Protein AF-X1SKS2-F1 (afdb_monomer)

Solvent-accessible surface area (backbone atoms only — not comparable to full-atom values): 10926 Å² total; per-residue (Å²): 111,64,68,59,50,52,55,50,46,33,59,74,72,67,55,84,72,63,49,60,65,54,50,51,51,52,50,52,56,50,36,55,78,62,62,41,39,70,46,77,79,42,82,53,88,52,38,34,31,36,40,33,71,36,55,51,67,54,61,52,25,73,75,34,76,96,44,44,80,48,36,40,51,45,45,62,70,40,53,50,56,51,52,51,55,48,43,39,72,59,29,74,46,45,45,75,50,70,89,42,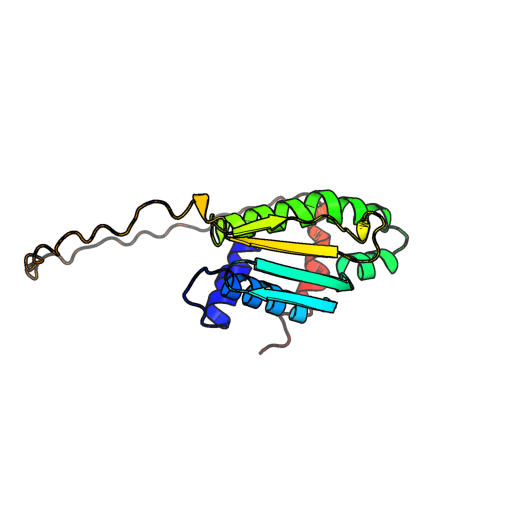38,50,48,79,73,40,87,32,31,46,44,36,37,36,53,47,69,85,73,74,72,83,89,83,74,91,72,82,82,72,84,80,78,85,80,71,99,76,83,87,76,87,84,90,82,89,83,82,91,75,85,89,88,89,77,66,81,83,61,63,68,71,52,72,73,54,65,72,72,73,71,76,83,122

Mean predicted aligned error: 14.09 Å

Nearest PDB structures (foldseek):
  4qda-assembly4_E  TM=3.064E-01  e=4.522E+00  Pseudomonas aeruginosa PAO1

Organism: NCBI:txid412755

Structure (mmCIF, N/CA/C/O backbone):
data_AF-X1SKS2-F1
#
_entry.id   AF-X1SKS2-F1
#
loop_
_atom_site.group_PDB
_atom_site.id
_atom_site.type_symbol
_atom_site.label_atom_id
_atom_site.label_alt_id
_atom_site.label_comp_id
_atom_site.label_asym_id
_atom_site.label_entity_id
_atom_site.label_seq_id
_atom_site.pdbx_PDB_ins_code
_atom_site.Cartn_x
_atom_site.Cartn_y
_atom_site.Cartn_z
_atom_site.occupancy
_atom_site.B_iso_or_equiv
_atom_site.auth_seq_id
_atom_site.auth_comp_id
_atom_site.auth_asym_id
_atom_site.auth_atom_id
_atom_site.pdbx_PDB_model_num
ATOM 1 N N . MET A 1 1 ? 10.475 9.165 7.670 1.00 69.94 1 MET A N 1
ATOM 2 C CA . MET A 1 1 ? 10.070 10.268 6.759 1.00 69.94 1 MET A CA 1
ATOM 3 C C . MET A 1 1 ? 8.590 10.202 6.373 1.00 69.94 1 MET A C 1
ATOM 5 O O . MET A 1 1 ? 7.900 11.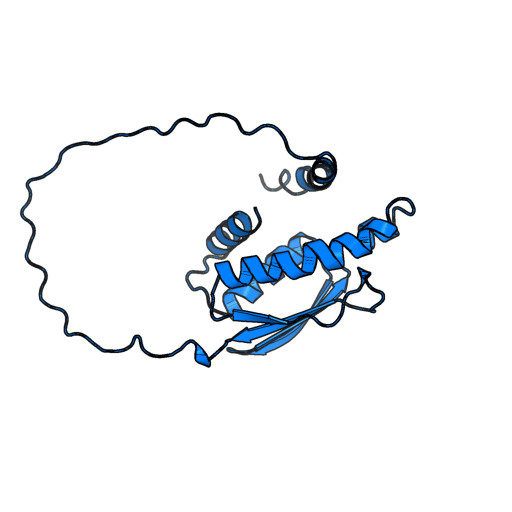188 6.594 1.00 69.94 1 MET A O 1
ATOM 9 N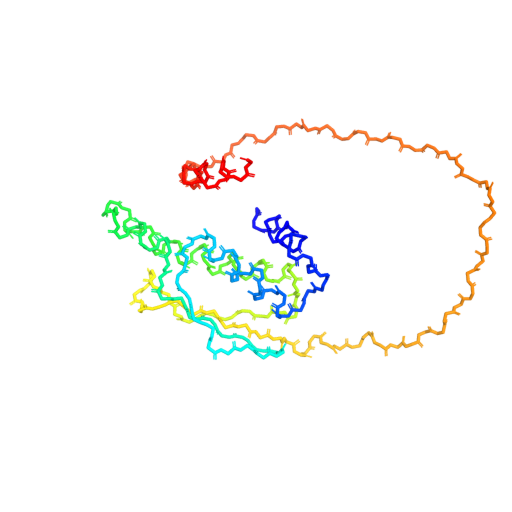 N . LEU A 1 2 ? 8.066 9.077 5.864 1.00 78.75 2 LEU A N 1
ATOM 10 C CA . LEU A 1 2 ? 6.643 8.974 5.492 1.00 78.75 2 LEU A CA 1
ATOM 11 C C . LEU A 1 2 ? 5.681 9.014 6.699 1.00 78.75 2 LEU A C 1
ATOM 13 O O . LEU A 1 2 ? 4.626 9.614 6.575 1.00 78.75 2 LEU A O 1
ATOM 17 N N . LYS A 1 3 ? 6.093 8.587 7.903 1.00 85.94 3 LYS A N 1
ATOM 18 C CA . LYS A 1 3 ? 5.358 8.869 9.160 1.00 85.94 3 LYS A CA 1
ATOM 19 C C . LYS A 1 3 ? 5.029 10.359 9.356 1.00 85.94 3 LYS A C 1
ATOM 21 O O . LYS A 1 3 ? 3.936 10.715 9.779 1.00 85.94 3 LYS A O 1
ATOM 26 N N . ILE A 1 4 ? 5.969 11.251 9.025 1.00 88.81 4 ILE A N 1
ATOM 27 C CA . ILE A 1 4 ? 5.760 12.709 9.107 1.00 88.81 4 ILE A CA 1
ATOM 28 C C . ILE A 1 4 ? 4.798 13.169 8.010 1.00 88.81 4 ILE A C 1
ATOM 30 O O . ILE A 1 4 ? 3.953 14.020 8.263 1.00 88.81 4 ILE A O 1
ATOM 34 N N . ILE A 1 5 ? 4.922 12.610 6.805 1.00 88.75 5 ILE A N 1
ATOM 35 C CA . ILE A 1 5 ? 4.031 12.920 5.683 1.00 88.75 5 ILE A CA 1
ATOM 36 C C . ILE A 1 5 ? 2.598 12.495 6.020 1.00 88.75 5 ILE A C 1
ATOM 38 O O . ILE A 1 5 ? 1.719 13.336 5.930 1.00 88.75 5 ILE A O 1
ATOM 42 N N . ILE A 1 6 ? 2.368 11.268 6.500 1.00 90.75 6 ILE A N 1
ATOM 43 C CA . ILE A 1 6 ? 1.039 10.800 6.926 1.00 90.75 6 ILE A CA 1
ATOM 44 C C . ILE A 1 6 ? 0.458 11.707 8.006 1.00 90.75 6 ILE A C 1
ATOM 46 O O . ILE A 1 6 ? -0.672 12.149 7.869 1.00 90.75 6 ILE A O 1
ATOM 50 N N . ARG A 1 7 ? 1.236 12.084 9.029 1.00 91.44 7 ARG A N 1
ATOM 51 C CA . ARG A 1 7 ? 0.767 13.032 10.058 1.00 91.44 7 ARG A CA 1
ATOM 52 C C . ARG A 1 7 ? 0.360 14.390 9.481 1.00 91.44 7 ARG A C 1
ATOM 54 O O . ARG A 1 7 ? -0.617 14.979 9.930 1.00 91.44 7 ARG A O 1
ATOM 61 N N . ARG A 1 8 ? 1.107 14.902 8.498 1.00 94.00 8 ARG A N 1
ATOM 62 C CA . ARG A 1 8 ? 0.785 16.169 7.820 1.00 94.00 8 ARG A CA 1
ATOM 63 C C . ARG A 1 8 ? -0.455 16.041 6.941 1.00 94.00 8 ARG A C 1
ATOM 65 O O . ARG A 1 8 ? -1.292 16.932 6.983 1.00 94.00 8 ARG A O 1
ATOM 72 N N . LEU A 1 9 ? -0.572 14.948 6.190 1.00 94.50 9 LEU A N 1
ATOM 73 C CA . LEU A 1 9 ? -1.729 14.656 5.345 1.00 94.50 9 LEU A CA 1
ATOM 74 C C . LEU A 1 9 ? -2.989 14.467 6.184 1.00 94.50 9 LEU A C 1
ATOM 76 O O . LEU A 1 9 ? -3.991 15.099 5.891 1.00 94.50 9 LEU A O 1
ATOM 80 N N . LYS A 1 10 ? -2.903 13.721 7.289 1.00 95.12 10 LYS A N 1
ATOM 81 C CA . LYS A 1 10 ? -3.982 13.569 8.269 1.00 95.12 10 LYS A CA 1
ATOM 82 C C . LYS A 1 10 ? -4.504 14.935 8.740 1.00 95.12 10 LYS A C 1
ATOM 84 O O . LYS A 1 10 ? -5.698 15.197 8.675 1.00 95.12 10 LYS A O 1
ATOM 89 N N . LYS A 1 11 ? -3.600 15.850 9.122 1.00 95.81 11 LYS A N 1
ATOM 90 C CA . LYS A 1 11 ? -3.968 17.225 9.508 1.00 95.81 11 LYS A CA 1
ATOM 91 C C . LYS A 1 11 ? -4.568 18.030 8.348 1.00 95.81 11 LYS A C 1
ATOM 93 O O . LYS A 1 11 ? -5.512 18.781 8.563 1.00 95.81 11 LYS A O 1
ATOM 98 N N . TYR A 1 12 ? -4.005 17.911 7.148 1.00 96.38 12 TYR A N 1
ATOM 99 C CA . TYR A 1 12 ? -4.475 18.623 5.957 1.00 96.38 12 TYR A CA 1
ATOM 100 C C . TYR A 1 12 ? -5.892 18.193 5.551 1.00 96.38 12 TYR A C 1
ATOM 102 O O . TYR A 1 12 ? -6.731 19.046 5.279 1.00 96.38 12 TYR A O 1
ATOM 110 N N . LEU A 1 13 ? -6.163 16.887 5.594 1.00 95.00 13 LEU A N 1
ATOM 111 C CA . LEU A 1 13 ? -7.459 16.277 5.290 1.00 95.00 13 LEU A CA 1
ATOM 112 C C . LEU A 1 13 ? -8.467 16.395 6.447 1.00 95.00 13 LEU A C 1
ATOM 114 O O . LEU A 1 13 ? -9.610 15.991 6.296 1.00 95.00 13 LEU A O 1
ATOM 118 N N . LYS A 1 14 ? -8.068 16.979 7.589 1.00 96.94 14 LYS A N 1
ATOM 119 C CA . LYS A 1 14 ? -8.892 17.104 8.808 1.00 96.94 14 LYS A CA 1
ATOM 120 C C . LYS A 1 14 ? -9.399 15.755 9.342 1.00 96.94 14 LYS A C 1
ATOM 122 O O . LYS A 1 14 ? -10.480 15.674 9.910 1.00 96.94 14 LYS A O 1
ATOM 127 N N . ILE A 1 15 ? -8.595 14.709 9.184 1.00 95.50 15 ILE A N 1
ATOM 128 C CA . ILE A 1 15 ? -8.877 13.374 9.707 1.00 95.50 15 ILE A CA 1
ATOM 129 C C . ILE A 1 15 ? -8.444 13.326 11.175 1.00 95.50 15 ILE A C 1
ATOM 131 O O . ILE A 1 15 ? -7.302 13.656 11.509 1.00 95.50 15 ILE A O 1
ATOM 135 N N . GLU A 1 16 ? -9.331 12.881 12.059 1.00 94.12 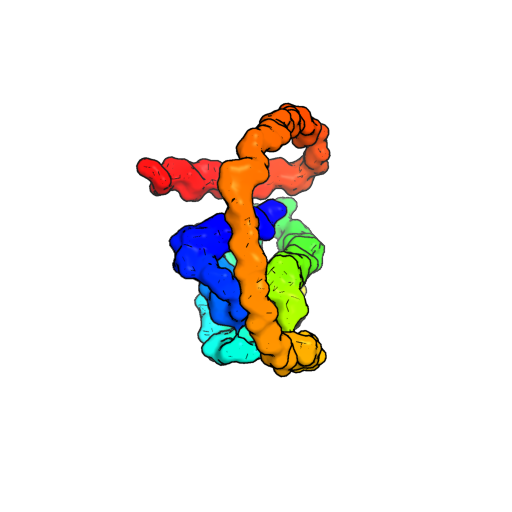16 GLU A N 1
ATOM 136 C CA . GLU A 1 16 ? -9.086 12.856 13.508 1.00 94.12 16 GLU A CA 1
ATOM 137 C C . GLU A 1 16 ? -8.826 11.435 14.024 1.00 94.12 16 GLU A C 1
ATOM 139 O O . GLU A 1 16 ? -7.963 11.229 14.883 1.00 94.12 16 GLU A O 1
ATOM 144 N N . THR A 1 17 ? -9.456 10.434 13.412 1.00 94.88 17 THR A N 1
ATOM 145 C CA . THR A 1 17 ? -9.354 9.017 13.776 1.00 94.88 17 THR A CA 1
ATOM 146 C C . THR A 1 17 ? -8.170 8.310 13.095 1.00 94.88 17 THR A C 1
ATOM 148 O O . THR A 1 17 ? -7.396 8.921 12.352 1.00 94.88 17 THR A O 1
ATOM 151 N N . ASN A 1 18 ? -7.937 7.041 13.446 1.00 94.62 18 ASN A N 1
ATOM 152 C CA . ASN A 1 18 ? -6.936 6.172 12.812 1.00 94.62 18 ASN A CA 1
ATOM 153 C C . ASN A 1 18 ? -7.587 4.875 12.295 1.00 94.62 18 ASN A C 1
ATOM 155 O O . ASN A 1 18 ? -7.019 3.792 12.430 1.00 94.62 18 ASN A O 1
ATOM 159 N N . ASN A 1 19 ? -8.809 4.955 11.770 1.00 94.75 19 ASN A N 1
ATOM 160 C CA . ASN A 1 19 ? -9.505 3.772 11.262 1.00 94.75 19 ASN A CA 1
ATOM 161 C C . ASN A 1 19 ? -8.982 3.381 9.860 1.00 94.75 19 ASN A C 1
ATOM 163 O O . ASN A 1 19 ? -8.141 4.068 9.272 1.00 94.75 19 ASN A O 1
ATOM 167 N N . LEU A 1 20 ? -9.462 2.258 9.319 1.00 95.00 20 LEU A N 1
ATOM 168 C CA . LEU A 1 20 ? -9.034 1.790 8.001 1.00 95.00 20 LEU A CA 1
ATOM 169 C C . LEU A 1 20 ? -9.375 2.788 6.885 1.00 95.00 20 LEU A C 1
ATOM 171 O O . LEU A 1 20 ? -8.510 3.095 6.069 1.00 95.00 20 LEU A O 1
ATOM 175 N N . ASN A 1 21 ? -10.586 3.340 6.871 1.00 94.56 21 ASN A N 1
ATOM 176 C CA . ASN A 1 21 ? -11.012 4.294 5.845 1.00 94.56 21 ASN A CA 1
ATOM 177 C C . ASN A 1 21 ? -10.125 5.547 5.823 1.00 94.56 21 ASN A C 1
ATOM 179 O O . ASN A 1 21 ? -9.703 5.973 4.751 1.00 94.56 21 ASN A O 1
ATOM 183 N N . ASP A 1 22 ? -9.758 6.068 6.993 1.00 95.69 22 ASP A N 1
ATOM 184 C CA . ASP A 1 22 ? -8.840 7.201 7.132 1.00 95.69 22 ASP A CA 1
ATOM 185 C C . ASP A 1 22 ? -7.469 6.906 6.510 1.00 95.69 22 ASP A C 1
ATOM 187 O O . ASP A 1 22 ? -6.877 7.738 5.818 1.00 95.69 22 ASP A O 1
ATOM 191 N N . LEU A 1 23 ? -6.938 5.704 6.766 1.00 95.62 23 LEU A N 1
ATOM 192 C CA . LEU A 1 23 ? -5.672 5.265 6.188 1.00 95.62 23 LEU A CA 1
ATOM 193 C C . LEU A 1 23 ? -5.772 5.208 4.662 1.00 95.62 23 LEU A C 1
ATOM 195 O O . LEU A 1 23 ? -4.876 5.699 3.970 1.00 95.62 23 LEU A O 1
ATOM 199 N N . ILE A 1 24 ? -6.843 4.605 4.144 1.00 95.75 24 ILE A N 1
ATOM 200 C CA . ILE A 1 24 ? -7.086 4.485 2.707 1.00 95.75 24 ILE A CA 1
ATOM 201 C C . ILE A 1 24 ? -7.202 5.867 2.066 1.00 95.75 24 ILE A C 1
ATOM 203 O O . ILE A 1 24 ? -6.566 6.104 1.039 1.00 95.75 24 ILE A O 1
ATOM 207 N N . GLU A 1 25 ? -7.909 6.809 2.687 1.00 95.81 25 GLU A N 1
ATOM 208 C CA . GLU A 1 25 ? -8.022 8.188 2.208 1.00 95.81 25 GLU A CA 1
ATOM 209 C C . GLU A 1 25 ? -6.650 8.878 2.145 1.00 95.81 25 GLU A C 1
ATOM 211 O O . GLU A 1 25 ? -6.264 9.427 1.111 1.00 95.81 25 GLU A O 1
ATOM 216 N N . ILE A 1 26 ? -5.845 8.776 3.208 1.00 95.50 26 ILE A N 1
ATOM 217 C CA . ILE A 1 26 ? -4.499 9.369 3.245 1.00 95.50 26 ILE A CA 1
ATOM 218 C C . ILE A 1 26 ? -3.595 8.774 2.156 1.00 95.50 26 ILE A C 1
ATOM 220 O O . ILE A 1 26 ? -2.838 9.502 1.499 1.00 95.50 26 ILE A O 1
ATOM 224 N N . LEU A 1 27 ? -3.627 7.450 1.981 1.00 94.31 27 LEU A N 1
ATOM 225 C CA . LEU A 1 27 ? -2.790 6.757 1.003 1.00 94.31 27 LEU A CA 1
ATOM 226 C C . LEU A 1 27 ? -3.203 7.094 -0.427 1.00 94.31 27 LEU A C 1
ATOM 228 O O . LEU A 1 27 ? -2.343 7.455 -1.231 1.00 94.31 27 LEU A O 1
ATOM 232 N N . THR A 1 28 ? -4.496 7.025 -0.730 1.00 94.38 28 THR A N 1
ATOM 233 C CA . THR A 1 28 ? -5.031 7.294 -2.070 1.00 94.38 28 THR A CA 1
ATOM 234 C C . THR A 1 28 ? -4.850 8.758 -2.466 1.00 94.38 28 THR A C 1
ATOM 236 O O . THR A 1 28 ? -4.424 9.026 -3.592 1.00 94.38 28 THR A O 1
ATOM 239 N N . PHE A 1 29 ? -5.016 9.699 -1.528 1.00 94.88 29 PHE A N 1
ATOM 240 C CA . PHE A 1 29 ? -4.687 11.112 -1.735 1.00 94.88 29 PHE A CA 1
ATOM 241 C C . PHE A 1 29 ? -3.201 11.322 -2.056 1.00 94.88 29 PHE A C 1
ATOM 243 O O . PHE A 1 29 ? -2.833 12.026 -2.999 1.00 94.88 29 PHE A O 1
ATOM 250 N N . ARG A 1 30 ? -2.298 10.687 -1.300 1.00 92.62 30 ARG A N 1
ATOM 251 C CA . ARG A 1 30 ? -0.862 10.764 -1.600 1.00 92.62 30 ARG A CA 1
ATOM 252 C C . ARG A 1 30 ? -0.551 10.179 -2.978 1.00 92.62 30 ARG A C 1
ATOM 254 O O . ARG A 1 30 ? 0.227 10.761 -3.729 1.00 92.62 30 ARG A O 1
ATOM 261 N N . TRP A 1 31 ? -1.120 9.023 -3.292 1.00 93.31 31 TRP A N 1
ATOM 262 C CA . TRP A 1 31 ? -0.900 8.338 -4.560 1.00 93.31 31 TRP A CA 1
ATOM 263 C C . TRP A 1 31 ? -1.394 9.153 -5.752 1.00 93.31 31 TRP A C 1
ATOM 265 O O . TRP A 1 31 ? -0.677 9.226 -6.750 1.00 93.31 31 TRP A O 1
ATOM 275 N N . SER A 1 32 ? -2.527 9.853 -5.636 1.00 92.44 32 SER A N 1
ATOM 276 C CA . SER A 1 32 ? -2.980 10.763 -6.693 1.00 92.44 32 SER A CA 1
ATOM 277 C C . SER A 1 32 ? -2.006 11.921 -6.915 1.00 92.44 32 SER A C 1
ATOM 279 O O . SER A 1 32 ? -1.706 12.247 -8.060 1.00 92.44 32 SER A O 1
ATOM 281 N N . LEU A 1 33 ? -1.434 12.494 -5.847 1.00 91.69 33 LEU A N 1
ATOM 282 C CA . LEU A 1 33 ? -0.416 13.550 -5.969 1.00 91.69 33 LEU A CA 1
ATOM 283 C C . LEU A 1 33 ? 0.891 13.053 -6.603 1.00 91.69 33 LEU A C 1
ATOM 285 O O . LEU A 1 33 ? 1.601 13.812 -7.258 1.00 91.69 33 LEU A O 1
ATOM 289 N N . GLU A 1 34 ? 1.225 11.781 -6.400 1.00 90.06 34 GLU A N 1
ATOM 290 C CA . GLU A 1 34 ? 2.413 11.144 -6.974 1.00 90.06 34 GLU A CA 1
ATOM 291 C C . GLU A 1 34 ? 2.179 10.596 -8.395 1.00 90.06 34 GLU A C 1
ATOM 293 O O . GLU A 1 34 ? 3.111 10.071 -9.008 1.00 90.06 34 GLU A O 1
ATOM 298 N N . GLY A 1 35 ? 0.961 10.721 -8.934 1.00 90.69 35 GLY A N 1
ATOM 299 C CA . GLY A 1 35 ? 0.610 10.271 -10.282 1.00 90.69 35 GLY A CA 1
ATOM 300 C C . GLY A 1 35 ? 0.500 8.751 -10.424 1.00 90.69 35 GLY A C 1
ATOM 301 O O . GLY A 1 35 ? 0.787 8.211 -11.496 1.00 90.69 35 GLY A O 1
ATOM 302 N N . TRP A 1 36 ? 0.136 8.051 -9.348 1.00 94.25 36 TRP A N 1
ATOM 303 C CA . TRP A 1 36 ? -0.219 6.634 -9.416 1.00 94.25 36 TRP A CA 1
ATOM 304 C C . TRP A 1 36 ? -1.583 6.479 -10.088 1.00 94.25 36 TRP A C 1
ATOM 306 O O . TRP A 1 36 ? -2.495 7.260 -9.828 1.00 94.25 36 TRP A O 1
ATOM 316 N N . ASP A 1 37 ? -1.729 5.435 -10.899 1.00 95.00 37 ASP A N 1
ATOM 317 C CA . ASP A 1 37 ? -3.034 4.986 -11.393 1.00 95.00 37 ASP A CA 1
ATOM 318 C C . ASP A 1 37 ? -3.466 3.779 -10.565 1.00 95.00 37 ASP A C 1
ATOM 320 O O . ASP A 1 37 ? -2.736 2.778 -10.500 1.00 95.00 37 ASP A O 1
ATOM 324 N N . TYR A 1 38 ? -4.612 3.895 -9.901 1.00 95.62 38 TYR A N 1
ATOM 325 C CA . TYR A 1 38 ? -5.122 2.886 -8.988 1.00 95.62 38 TYR A CA 1
ATOM 326 C C . TYR A 1 38 ? -6.636 2.725 -9.090 1.00 95.62 38 TYR A C 1
ATOM 328 O O . TYR A 1 38 ? -7.366 3.629 -9.483 1.00 95.62 38 TYR A O 1
ATOM 336 N N . GLU A 1 39 ? -7.105 1.550 -8.692 1.00 95.50 39 GLU A N 1
ATOM 337 C CA . GLU A 1 39 ? -8.511 1.188 -8.622 1.00 95.50 39 GLU A CA 1
ATOM 338 C C . GLU A 1 39 ? -8.814 0.618 -7.236 1.00 95.50 39 GLU A C 1
ATOM 340 O O . GLU A 1 39 ? -8.164 -0.330 -6.793 1.00 95.50 39 GLU A O 1
ATOM 345 N N . LEU A 1 40 ? -9.807 1.194 -6.563 1.00 93.88 40 LEU A N 1
ATOM 346 C CA . LEU A 1 40 ? -10.331 0.696 -5.295 1.00 93.88 40 LEU A CA 1
ATOM 347 C C . LEU A 1 40 ? -11.382 -0.379 -5.600 1.00 93.88 40 LEU A C 1
ATOM 349 O O . LEU A 1 40 ? -12.486 -0.060 -6.032 1.00 93.88 40 LEU A O 1
ATOM 353 N N . LYS A 1 41 ? -11.015 -1.652 -5.435 1.00 91.94 41 LYS A N 1
ATOM 354 C CA . LYS A 1 41 ? -11.888 -2.803 -5.722 1.00 91.94 41 LYS A CA 1
ATOM 355 C C . LYS A 1 41 ? -12.893 -3.057 -4.607 1.00 91.94 41 LYS A C 1
ATOM 357 O O . LYS A 1 41 ? -14.029 -3.426 -4.882 1.00 91.94 41 LYS A O 1
ATOM 362 N N . GLN A 1 42 ? -12.466 -2.849 -3.367 1.00 88.94 42 GLN A N 1
ATOM 363 C CA . GLN A 1 42 ? -13.282 -3.023 -2.173 1.00 88.94 42 GLN A CA 1
ATOM 364 C C . GLN A 1 42 ? -12.892 -1.963 -1.144 1.00 88.94 42 GLN A C 1
ATOM 366 O O . GLN A 1 42 ? -11.706 -1.655 -1.004 1.00 88.94 42 GLN A O 1
ATOM 371 N N . ASN A 1 43 ? -13.878 -1.412 -0.436 1.00 90.94 43 ASN A N 1
ATOM 372 C CA . ASN A 1 43 ? -13.665 -0.461 0.653 1.00 90.94 43 ASN A CA 1
ATOM 373 C C . ASN A 1 43 ? -14.791 -0.573 1.683 1.00 90.94 43 ASN A C 1
ATOM 375 O O . ASN A 1 43 ? -15.776 0.162 1.643 1.00 90.94 43 ASN A O 1
ATOM 379 N N . GLU A 1 44 ? -14.656 -1.557 2.556 1.00 88.75 44 GLU A N 1
ATOM 380 C CA . GLU A 1 44 ? -15.559 -1.840 3.665 1.00 88.75 44 GLU A CA 1
ATOM 381 C C . GLU A 1 44 ? -14.887 -1.462 4.989 1.00 88.75 44 GLU A C 1
ATOM 383 O O . GLU A 1 44 ? -13.688 -1.189 5.045 1.00 88.75 44 GLU A O 1
ATOM 388 N N . CYS A 1 45 ? -15.651 -1.458 6.082 1.00 85.00 45 CYS A N 1
ATOM 389 C CA . CYS A 1 45 ? -15.155 -1.016 7.387 1.00 85.00 45 CYS A CA 1
ATOM 390 C C . CYS A 1 45 ? -13.944 -1.817 7.900 1.00 85.00 45 CYS A C 1
ATOM 392 O O . CYS A 1 45 ? -13.117 -1.262 8.620 1.00 85.00 45 CYS A O 1
ATOM 394 N N . ASP A 1 46 ? -13.836 -3.101 7.555 1.00 91.94 46 ASP A N 1
ATOM 395 C CA . ASP A 1 46 ? -12.785 -4.007 8.030 1.00 91.94 46 ASP A CA 1
ATOM 396 C C . ASP A 1 46 ? -11.871 -4.544 6.921 1.00 91.94 46 ASP A C 1
ATOM 398 O O . ASP A 1 46 ? -10.895 -5.238 7.223 1.00 91.94 46 ASP A O 1
ATOM 402 N N . LYS A 1 47 ? -12.140 -4.210 5.654 1.00 94.81 47 LYS A N 1
ATOM 403 C CA . LYS A 1 47 ? -11.352 -4.678 4.514 1.00 94.81 47 LYS A CA 1
ATOM 404 C C . LYS A 1 47 ? -11.316 -3.656 3.383 1.00 94.81 47 LYS A C 1
ATOM 406 O O . LYS A 1 47 ? -12.346 -3.146 2.954 1.00 94.81 47 LYS A O 1
ATOM 411 N N . ALA A 1 48 ? -10.130 -3.443 2.820 1.00 96.50 48 ALA A N 1
ATOM 412 C CA . ALA A 1 48 ? -9.962 -2.655 1.603 1.00 96.50 48 ALA A CA 1
ATOM 413 C C . ALA A 1 48 ? -8.999 -3.336 0.626 1.00 96.50 48 ALA A C 1
ATOM 415 O O . ALA A 1 48 ? -7.988 -3.911 1.029 1.00 96.50 48 ALA A O 1
ATOM 416 N N . GLU A 1 49 ? -9.295 -3.246 -0.667 1.00 96.69 49 GLU A N 1
ATOM 417 C CA . GLU A 1 49 ? -8.460 -3.785 -1.740 1.00 96.69 49 GLU A CA 1
ATOM 418 C C . GLU A 1 49 ? -8.198 -2.704 -2.786 1.00 96.69 49 GLU A C 1
ATOM 420 O O . GLU A 1 49 ? -9.130 -2.150 -3.376 1.00 96.69 49 GLU A O 1
ATOM 425 N N . ILE A 1 50 ? -6.918 -2.420 -3.029 1.00 96.81 50 ILE A N 1
ATOM 426 C CA . ILE A 1 50 ? -6.478 -1.450 -4.030 1.00 96.81 50 ILE A CA 1
ATOM 427 C C . ILE A 1 50 ? -5.531 -2.115 -5.016 1.00 96.81 50 ILE A C 1
ATOM 429 O O . ILE A 1 50 ? -4.524 -2.718 -4.637 1.00 96.81 50 ILE A O 1
ATOM 433 N N . ILE A 1 51 ? -5.828 -1.929 -6.297 1.00 97.19 51 ILE A N 1
ATOM 434 C CA . ILE A 1 51 ? -5.006 -2.378 -7.413 1.00 97.19 51 ILE A CA 1
ATOM 435 C C . ILE A 1 51 ? -4.302 -1.177 -8.025 1.00 97.19 51 ILE A C 1
ATOM 437 O O . ILE A 1 51 ? -4.945 -0.217 -8.433 1.00 97.19 51 ILE A O 1
ATOM 441 N N . ILE A 1 52 ? -2.980 -1.236 -8.137 1.00 95.75 52 ILE A N 1
ATOM 442 C CA . ILE A 1 52 ? -2.169 -0.236 -8.830 1.00 95.75 52 ILE A CA 1
ATOM 443 C C . ILE A 1 52 ? -1.929 -0.697 -10.263 1.00 95.75 52 ILE A C 1
ATOM 445 O O . ILE A 1 52 ? -1.217 -1.676 -10.491 1.00 95.75 52 ILE A O 1
ATOM 449 N N . LYS A 1 53 ? -2.460 0.058 -11.224 1.00 94.81 53 LYS A N 1
ATOM 450 C CA . LYS A 1 53 ? -2.267 -0.164 -12.665 1.00 94.81 53 LYS A CA 1
ATOM 451 C C . LYS A 1 53 ? -1.009 0.524 -13.186 1.00 94.81 53 LYS A C 1
ATOM 453 O O . LYS A 1 53 ? -0.360 0.027 -14.103 1.00 94.81 53 LYS A O 1
ATOM 458 N N . LYS A 1 54 ? -0.624 1.651 -12.577 1.00 93.56 54 LYS A N 1
ATOM 459 C CA . LYS A 1 54 ? 0.595 2.387 -12.933 1.00 93.56 54 LYS A CA 1
ATOM 460 C C . LYS A 1 54 ? 1.361 2.814 -11.693 1.00 93.56 54 LYS A C 1
ATOM 462 O O . LYS A 1 54 ? 0.932 3.687 -10.943 1.00 93.56 54 LYS A O 1
ATOM 467 N N . CYS A 1 55 ? 2.541 2.226 -11.525 1.00 91.44 55 CYS A N 1
ATOM 468 C CA . CYS A 1 55 ? 3.508 2.609 -10.504 1.00 91.44 55 CYS A CA 1
ATOM 469 C C . CYS A 1 55 ? 4.487 3.658 -11.072 1.00 91.44 55 CYS A C 1
ATOM 471 O O . CYS A 1 55 ? 5.234 3.333 -12.004 1.00 91.44 55 CYS A O 1
ATOM 473 N N . PRO A 1 56 ? 4.561 4.882 -10.512 1.00 89.94 56 PRO A N 1
ATOM 474 C CA . PRO A 1 56 ? 5.494 5.914 -10.968 1.00 89.94 56 PRO A CA 1
ATOM 475 C C . PRO A 1 56 ? 6.957 5.476 -10.911 1.00 89.94 56 PRO A C 1
ATOM 477 O O . PRO A 1 56 ? 7.743 5.851 -11.779 1.00 89.94 56 PRO A O 1
ATOM 480 N N . TYR A 1 57 ? 7.324 4.639 -9.935 1.00 89.31 57 TYR A N 1
ATOM 481 C CA . TYR A 1 57 ? 8.680 4.102 -9.835 1.00 89.31 57 TYR A CA 1
ATOM 482 C C . TYR A 1 57 ? 9.006 3.171 -10.997 1.00 89.31 57 TYR A C 1
ATOM 484 O O . TYR A 1 57 ? 10.060 3.326 -11.608 1.00 89.31 57 TYR A O 1
ATOM 492 N N . LYS A 1 58 ? 8.091 2.262 -11.357 1.00 90.12 58 LYS A N 1
ATOM 493 C CA . LYS A 1 58 ? 8.289 1.401 -12.528 1.00 90.12 58 LYS A CA 1
ATOM 494 C C . LYS A 1 58 ? 8.348 2.236 -13.802 1.00 90.12 58 LYS A C 1
ATOM 496 O O . LYS A 1 58 ? 9.308 2.119 -14.546 1.00 90.12 58 LYS A O 1
ATOM 501 N N . ALA A 1 59 ? 7.405 3.158 -13.996 1.00 90.44 59 ALA A N 1
ATOM 502 C CA . ALA A 1 59 ? 7.397 4.034 -15.166 1.00 90.44 59 ALA A CA 1
ATOM 503 C C . ALA A 1 59 ? 8.661 4.912 -15.270 1.00 90.44 59 ALA A C 1
ATOM 505 O O . ALA A 1 59 ? 9.084 5.276 -16.365 1.00 90.44 59 ALA A O 1
ATOM 506 N N . ALA A 1 60 ? 9.267 5.304 -14.146 1.00 89.31 60 ALA A N 1
ATOM 507 C CA . ALA A 1 60 ? 10.551 5.996 -14.143 1.00 89.31 60 ALA A CA 1
ATOM 508 C C . ALA A 1 60 ? 11.704 5.067 -14.550 1.00 89.31 60 ALA A C 1
ATOM 510 O O . ALA A 1 60 ? 12.519 5.470 -15.372 1.00 89.31 60 ALA A O 1
ATOM 511 N N . MET A 1 61 ? 11.762 3.840 -14.025 1.00 90.06 61 MET A N 1
ATOM 512 C CA . MET A 1 61 ? 12.821 2.880 -14.370 1.00 90.06 61 MET A CA 1
ATOM 513 C C . MET A 1 61 ? 12.698 2.360 -15.806 1.00 90.06 61 MET A C 1
ATOM 515 O O . MET A 1 61 ? 13.702 2.273 -16.500 1.00 90.06 61 MET A O 1
ATOM 519 N N . ASP A 1 62 ? 11.483 2.118 -16.301 1.00 87.94 62 ASP A N 1
ATOM 520 C CA . ASP A 1 62 ? 11.239 1.696 -17.688 1.00 87.94 62 ASP A CA 1
ATOM 521 C C . ASP A 1 62 ? 11.793 2.722 -18.699 1.00 87.94 62 ASP A C 1
ATOM 523 O O . ASP A 1 62 ? 12.282 2.344 -19.760 1.00 87.94 62 ASP A O 1
ATOM 527 N N . ARG A 1 63 ? 11.772 4.019 -18.349 1.00 89.62 63 A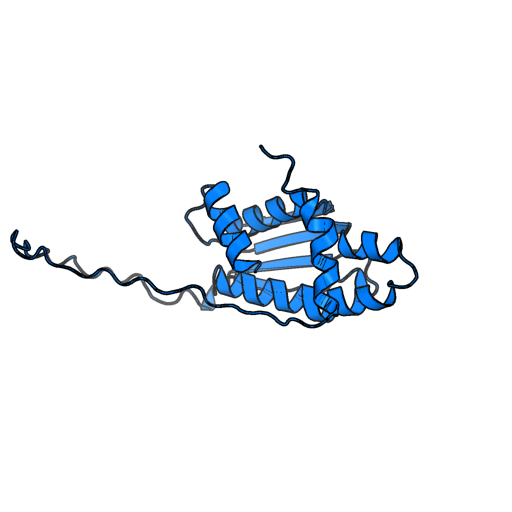RG A N 1
ATOM 528 C CA . ARG A 1 63 ? 12.322 5.120 -19.162 1.00 89.62 63 ARG A CA 1
ATOM 529 C C . ARG A 1 63 ? 13.848 5.267 -19.083 1.00 89.62 63 ARG A C 1
ATOM 531 O O . ARG A 1 63 ? 14.396 6.054 -19.845 1.00 89.62 63 ARG A O 1
ATOM 538 N N . ASN A 1 64 ? 14.519 4.566 -18.168 1.00 90.38 64 ASN A N 1
ATOM 539 C CA . ASN A 1 64 ? 15.964 4.660 -17.934 1.00 90.38 64 ASN A CA 1
ATOM 540 C C . ASN A 1 64 ? 16.574 3.246 -17.956 1.00 90.38 64 ASN A C 1
ATOM 542 O O . ASN A 1 64 ? 16.686 2.616 -16.897 1.00 90.38 64 ASN A O 1
ATOM 546 N N . PRO A 1 65 ? 16.935 2.721 -19.145 1.00 85.94 65 PRO A N 1
ATOM 547 C CA . PRO A 1 65 ? 17.418 1.350 -19.318 1.00 85.94 65 PRO A CA 1
ATOM 548 C C . PRO A 1 65 ? 18.564 0.970 -18.374 1.00 85.94 65 PRO A C 1
ATOM 550 O O . PRO A 1 65 ? 18.606 -0.150 -17.874 1.00 85.94 65 PRO A O 1
ATOM 553 N N . GLU A 1 66 ? 19.449 1.914 -18.049 1.00 90.06 66 GLU A N 1
ATOM 554 C CA . GLU A 1 66 ? 20.596 1.690 -17.167 1.00 90.06 66 GLU A CA 1
ATOM 555 C C . GLU A 1 66 ? 20.228 1.473 -15.689 1.00 90.06 66 GLU A C 1
ATOM 557 O O . GLU A 1 66 ? 21.092 1.144 -14.880 1.00 90.06 66 GLU A O 1
ATOM 562 N N . ARG A 1 67 ? 18.957 1.676 -15.321 1.00 84.69 67 ARG A N 1
ATOM 563 C CA . ARG A 1 67 ? 18.448 1.567 -13.942 1.00 84.69 67 ARG A CA 1
ATOM 564 C C . ARG A 1 67 ? 17.328 0.548 -13.794 1.00 84.69 67 ARG A C 1
ATOM 566 O O . ARG A 1 67 ? 16.741 0.450 -12.715 1.00 84.69 67 ARG A O 1
ATOM 573 N N . GLN A 1 68 ? 17.001 -0.189 -14.854 1.00 83.81 68 GLN A N 1
ATOM 574 C CA . GLN A 1 68 ? 15.913 -1.166 -14.820 1.00 83.81 68 GLN A CA 1
ATOM 575 C C . GLN A 1 68 ? 16.136 -2.235 -13.744 1.00 83.81 68 GLN A C 1
ATOM 577 O O . GLN A 1 68 ? 15.186 -2.618 -13.070 1.00 83.81 68 GLN A O 1
ATOM 582 N N . ASP A 1 69 ? 17.384 -2.631 -13.487 1.00 84.56 69 ASP A N 1
ATOM 583 C CA . ASP A 1 69 ? 17.753 -3.581 -12.428 1.00 84.56 69 ASP A CA 1
ATOM 584 C C . ASP A 1 69 ? 17.329 -3.122 -11.017 1.00 84.56 69 ASP A C 1
ATOM 586 O O . ASP A 1 69 ? 17.124 -3.938 -10.116 1.00 84.56 69 ASP A O 1
ATOM 590 N N . LYS A 1 70 ? 17.143 -1.811 -10.807 1.00 87.75 70 LYS A N 1
ATOM 591 C CA . LYS A 1 70 ? 16.753 -1.249 -9.508 1.00 87.75 70 LYS A CA 1
ATOM 592 C C . LYS A 1 70 ? 15.281 -1.438 -9.183 1.00 87.75 70 LYS A C 1
ATOM 594 O O . LYS A 1 70 ? 14.932 -1.357 -8.004 1.00 87.75 70 LYS A O 1
ATOM 599 N N . ILE A 1 71 ? 14.412 -1.698 -10.164 1.00 88.44 71 ILE A N 1
ATOM 600 C CA . ILE A 1 71 ? 12.976 -1.832 -9.881 1.00 88.44 71 ILE A CA 1
ATOM 601 C C . ILE A 1 71 ? 12.685 -3.022 -8.965 1.00 88.44 71 ILE A C 1
ATOM 603 O O . ILE A 1 71 ? 11.844 -2.917 -8.071 1.00 88.44 71 ILE A O 1
ATOM 607 N N . PHE A 1 72 ? 13.450 -4.104 -9.117 1.00 88.00 72 PHE A N 1
ATOM 608 C CA . PHE A 1 72 ? 13.379 -5.274 -8.252 1.00 88.00 72 PHE A CA 1
ATOM 609 C C . PHE A 1 72 ? 13.659 -4.902 -6.788 1.00 88.00 72 PHE A C 1
ATOM 611 O O . PHE A 1 72 ? 12.855 -5.205 -5.906 1.00 88.00 72 PHE A O 1
ATOM 618 N N . LEU A 1 73 ? 14.750 -4.166 -6.541 1.00 86.62 73 LEU A N 1
ATOM 619 C CA . LEU A 1 73 ? 15.139 -3.698 -5.203 1.00 86.62 73 LEU A CA 1
ATOM 620 C C . LEU A 1 73 ? 14.094 -2.741 -4.616 1.00 86.62 73 LEU A C 1
ATOM 622 O O . LEU A 1 73 ? 13.748 -2.827 -3.441 1.00 86.62 73 LEU A O 1
ATOM 626 N N . ILE A 1 74 ? 13.528 -1.852 -5.437 1.00 85.62 74 ILE A N 1
ATOM 627 C CA . ILE A 1 74 ? 12.456 -0.950 -4.998 1.00 85.62 74 ILE A CA 1
ATOM 628 C C . ILE A 1 74 ? 11.220 -1.753 -4.578 1.00 85.62 74 ILE A C 1
ATOM 630 O O . ILE A 1 74 ? 10.642 -1.485 -3.525 1.00 85.62 74 ILE A O 1
ATOM 634 N N . CYS A 1 75 ? 10.793 -2.739 -5.365 1.00 84.44 75 CYS A N 1
ATOM 635 C CA . CYS A 1 75 ? 9.609 -3.527 -5.032 1.00 84.44 75 CYS A CA 1
ATOM 636 C C . CYS A 1 75 ? 9.826 -4.418 -3.804 1.00 84.44 75 CYS A C 1
ATOM 638 O O . CYS A 1 75 ? 8.968 -4.422 -2.918 1.00 84.44 75 CYS A O 1
ATOM 640 N N . LYS A 1 76 ? 10.966 -5.110 -3.727 1.00 80.38 76 LYS A N 1
ATOM 641 C CA . LYS A 1 76 ? 11.275 -6.068 -2.660 1.00 80.38 76 LYS A CA 1
ATOM 642 C C . LYS A 1 76 ? 11.671 -5.391 -1.349 1.00 80.38 76 LYS A C 1
ATOM 644 O O . LYS A 1 76 ? 11.066 -5.661 -0.314 1.00 80.38 76 LYS A O 1
ATOM 649 N N . ASP A 1 77 ? 12.647 -4.491 -1.398 1.00 78.62 77 ASP A N 1
ATOM 650 C CA . ASP A 1 77 ? 13.319 -3.992 -0.193 1.00 78.62 77 ASP A CA 1
ATOM 651 C C . ASP A 1 77 ? 12.703 -2.690 0.319 1.00 78.62 77 ASP A C 1
ATOM 653 O O . ASP A 1 77 ? 12.815 -2.362 1.499 1.00 78.62 77 ASP A O 1
ATOM 657 N N . MET A 1 78 ? 12.022 -1.942 -0.555 1.00 81.12 78 MET A N 1
ATOM 658 C CA . MET A 1 78 ? 11.403 -0.675 -0.181 1.00 81.12 78 MET A CA 1
ATOM 659 C C . MET A 1 78 ? 9.893 -0.803 -0.060 1.00 81.12 78 MET A C 1
ATOM 661 O O . MET A 1 78 ? 9.349 -0.540 1.001 1.00 81.12 78 MET A O 1
ATOM 665 N N . CYS A 1 79 ? 9.189 -1.211 -1.112 1.00 80.81 79 CYS A N 1
ATOM 666 C CA . CYS A 1 79 ? 7.735 -1.095 -1.154 1.00 80.81 79 CYS A CA 1
ATOM 667 C C . CYS A 1 79 ? 7.052 -1.938 -0.060 1.00 80.81 79 CYS A C 1
ATOM 669 O O . CYS A 1 79 ? 6.174 -1.436 0.636 1.00 80.81 79 CYS A O 1
ATOM 671 N N . ILE A 1 80 ? 7.468 -3.191 0.140 1.00 75.94 80 ILE A N 1
ATOM 672 C CA . ILE A 1 80 ? 6.846 -4.085 1.133 1.00 75.94 80 ILE A CA 1
ATOM 673 C C . ILE A 1 80 ? 7.123 -3.632 2.574 1.00 75.94 80 ILE A C 1
ATOM 675 O O . ILE A 1 80 ? 6.159 -3.371 3.304 1.00 75.94 80 ILE A O 1
ATOM 679 N N . PRO A 1 81 ? 8.391 -3.495 3.018 1.00 80.94 81 PRO A N 1
ATOM 680 C CA . PRO A 1 81 ? 8.668 -3.222 4.427 1.00 80.94 81 PRO A CA 1
ATOM 681 C C . PRO A 1 81 ? 8.194 -1.825 4.836 1.00 80.94 81 PRO A C 1
ATOM 683 O O . PRO A 1 81 ? 7.753 -1.610 5.965 1.00 80.94 81 PRO A O 1
ATOM 686 N N . PHE A 1 82 ? 8.236 -0.881 3.895 1.00 83.88 82 PHE A N 1
ATOM 687 C CA . PHE A 1 82 ? 7.874 0.507 4.132 1.00 83.88 82 PHE A CA 1
ATOM 688 C C . PHE A 1 82 ? 6.394 0.687 4.451 1.00 83.88 82 PHE A C 1
ATOM 690 O O . PHE A 1 82 ? 6.074 1.306 5.465 1.00 83.88 82 PHE A O 1
ATOM 697 N N . TYR A 1 83 ? 5.488 0.130 3.638 1.00 88.12 83 TYR A N 1
ATOM 698 C CA . TYR A 1 83 ? 4.058 0.240 3.930 1.00 88.12 83 TYR A CA 1
ATOM 699 C C . TYR A 1 83 ? 3.693 -0.533 5.195 1.00 88.12 83 TYR A C 1
ATOM 701 O O . TYR A 1 83 ? 2.992 0.015 6.038 1.00 88.12 83 TYR A O 1
ATOM 709 N N . LYS A 1 84 ? 4.247 -1.736 5.400 1.00 89.38 84 LYS A N 1
ATOM 710 C CA . LYS A 1 84 ? 3.996 -2.516 6.621 1.00 89.38 84 LYS A CA 1
ATOM 711 C C . LYS A 1 84 ? 4.344 -1.732 7.891 1.00 89.38 84 LYS A C 1
ATOM 713 O O . LYS A 1 84 ? 3.512 -1.622 8.789 1.00 89.38 84 LYS A O 1
ATOM 718 N N . SER A 1 85 ? 5.542 -1.146 7.950 1.00 89.50 85 SER A N 1
ATOM 719 C CA . SER A 1 85 ? 5.990 -0.365 9.112 1.00 89.50 85 SER A CA 1
ATOM 720 C C . SER A 1 85 ? 5.085 0.835 9.390 1.00 89.50 85 SER A C 1
ATOM 722 O O . SER A 1 85 ? 4.777 1.125 10.540 1.00 89.50 85 SER A O 1
ATOM 724 N N . ILE A 1 86 ? 4.653 1.531 8.344 1.00 90.88 86 ILE A N 1
ATOM 725 C CA . ILE A 1 86 ? 3.928 2.794 8.481 1.00 90.88 86 ILE A CA 1
ATOM 726 C C . ILE A 1 86 ? 2.457 2.583 8.816 1.00 90.88 86 ILE A C 1
ATOM 728 O O . ILE A 1 86 ? 1.883 3.385 9.544 1.00 90.88 86 ILE A O 1
ATOM 732 N N . ILE A 1 87 ? 1.870 1.510 8.297 1.00 92.50 87 ILE A N 1
ATOM 733 C CA . ILE A 1 87 ? 0.502 1.108 8.615 1.00 92.50 87 ILE A CA 1
ATOM 734 C C . ILE A 1 87 ? 0.425 0.683 10.078 1.00 92.50 87 ILE A C 1
ATOM 736 O O . ILE A 1 87 ? -0.410 1.205 10.803 1.00 92.50 87 ILE A O 1
ATOM 740 N N . THR A 1 88 ? 1.382 -0.132 10.536 1.00 91.75 88 THR A N 1
ATOM 741 C CA . THR A 1 88 ? 1.487 -0.522 11.953 1.00 91.75 88 THR A CA 1
ATOM 742 C C . THR A 1 88 ? 1.635 0.705 12.866 1.00 91.75 88 THR A C 1
ATOM 744 O O . THR A 1 88 ? 1.017 0.784 13.918 1.00 91.75 88 THR A O 1
ATOM 747 N N . ASP A 1 89 ? 2.429 1.696 12.445 1.00 91.38 89 ASP A N 1
ATOM 748 C CA . ASP A 1 89 ? 2.599 2.974 13.152 1.00 91.38 89 ASP A CA 1
ATOM 749 C C . ASP A 1 89 ? 1.331 3.849 13.177 1.00 91.38 89 ASP A C 1
ATOM 751 O O . ASP A 1 89 ? 1.226 4.747 14.017 1.00 91.38 89 ASP A O 1
ATOM 755 N N . PHE A 1 90 ? 0.441 3.682 12.197 1.00 93.56 90 PHE A N 1
ATOM 756 C CA . PHE A 1 90 ? -0.801 4.440 12.069 1.00 93.56 90 PHE A CA 1
ATOM 757 C C . PHE A 1 90 ? -1.905 3.821 12.926 1.00 93.56 90 PHE A C 1
ATOM 759 O O . PHE A 1 90 ? -2.563 4.537 13.678 1.00 93.56 90 PHE A O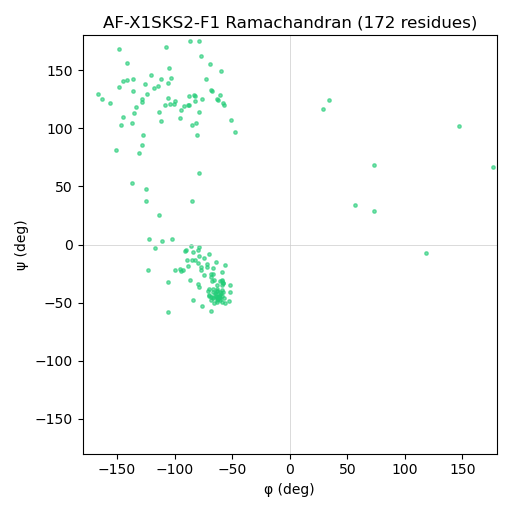 1
ATOM 766 N N . ASN A 1 91 ? -2.067 2.503 12.827 1.00 93.94 91 ASN A N 1
ATOM 767 C CA . ASN A 1 91 ? -2.950 1.697 13.653 1.00 93.94 91 ASN A CA 1
ATOM 768 C C . ASN A 1 91 ? -2.429 0.249 13.659 1.00 93.94 91 ASN A C 1
ATOM 770 O O . ASN A 1 91 ? -2.310 -0.378 12.606 1.00 93.94 91 ASN A O 1
ATOM 774 N N . THR A 1 92 ? -2.129 -0.276 14.847 1.00 94.25 92 THR A N 1
ATOM 775 C CA . THR A 1 92 ? -1.592 -1.630 15.043 1.00 94.25 92 THR A CA 1
ATOM 776 C C . THR A 1 92 ? -2.579 -2.735 14.683 1.00 94.25 92 THR A C 1
ATOM 778 O O . THR A 1 92 ? -2.152 -3.852 14.414 1.00 94.25 92 THR A O 1
ATOM 781 N N . GLU A 1 93 ? -3.875 -2.428 14.644 1.00 94.44 93 GLU A N 1
ATOM 782 C CA . GLU A 1 93 ? -4.935 -3.360 14.254 1.00 94.44 93 GLU A CA 1
ATOM 783 C C . GLU A 1 93 ? -5.038 -3.514 12.735 1.00 94.44 93 GLU A C 1
ATOM 785 O O . GLU A 1 93 ? -5.657 -4.455 12.246 1.00 94.44 93 GLU A O 1
ATOM 790 N N . ILE A 1 94 ? -4.437 -2.613 11.952 1.00 94.62 94 ILE A N 1
ATOM 791 C CA . ILE A 1 94 ? -4.485 -2.709 10.495 1.00 94.62 94 ILE A CA 1
ATOM 792 C C . ILE A 1 94 ? -3.322 -3.566 10.003 1.00 94.62 94 ILE A C 1
ATOM 794 O O . ILE A 1 94 ? -2.147 -3.218 10.130 1.00 94.62 94 ILE A O 1
ATOM 798 N N . THR A 1 95 ? -3.661 -4.658 9.330 1.00 93.62 95 THR A N 1
ATOM 799 C CA . THR A 1 95 ? -2.706 -5.511 8.628 1.00 93.62 95 THR A CA 1
ATOM 800 C C . THR A 1 95 ? -2.760 -5.254 7.129 1.00 93.62 95 THR A C 1
ATOM 802 O O . THR A 1 95 ? -3.823 -5.055 6.545 1.00 93.62 95 THR A O 1
ATOM 805 N N . ILE A 1 96 ? -1.595 -5.301 6.483 1.00 93.19 96 ILE A N 1
ATOM 806 C CA . ILE A 1 96 ? -1.461 -5.243 5.027 1.00 93.19 96 ILE A CA 1
ATOM 807 C C . ILE A 1 96 ? -0.905 -6.558 4.477 1.00 93.19 96 ILE A C 1
ATOM 809 O O . ILE A 1 96 ? 0.084 -7.096 4.981 1.00 93.19 96 ILE A O 1
ATOM 813 N N . LYS A 1 97 ? -1.495 -7.031 3.380 1.00 92.25 97 LYS A N 1
ATOM 814 C CA . LYS A 1 97 ? -1.004 -8.143 2.570 1.00 92.25 97 LYS A CA 1
ATOM 815 C C . LYS A 1 97 ? -0.867 -7.718 1.113 1.00 92.25 97 LYS A C 1
ATOM 817 O O . LYS A 1 97 ? -1.732 -7.047 0.552 1.00 92.25 97 LYS A O 1
ATOM 822 N N . ARG A 1 98 ? 0.230 -8.142 0.495 1.00 91.38 98 ARG A N 1
ATOM 823 C CA . ARG A 1 98 ? 0.549 -7.883 -0.909 1.00 91.38 98 ARG A CA 1
ATOM 824 C C . ARG A 1 98 ? 1.073 -9.163 -1.544 1.00 91.38 98 ARG A C 1
ATOM 826 O O . ARG A 1 98 ? 1.924 -9.831 -0.952 1.00 91.38 98 ARG A O 1
ATOM 833 N N . THR A 1 99 ? 0.551 -9.510 -2.708 1.00 92.00 99 THR A N 1
ATOM 834 C CA . THR A 1 99 ? 0.876 -10.734 -3.449 1.00 92.00 99 THR A CA 1
ATOM 835 C C . THR A 1 99 ? 1.382 -10.461 -4.862 1.00 92.00 99 THR A C 1
ATOM 837 O O . THR A 1 99 ? 2.127 -11.281 -5.381 1.00 92.00 99 THR A O 1
ATOM 840 N N . MET A 1 100 ? 1.063 -9.294 -5.425 1.00 93.94 100 MET A N 1
ATOM 841 C CA . MET A 1 100 ? 1.368 -8.885 -6.793 1.00 93.94 100 MET A CA 1
ATOM 842 C C . MET A 1 100 ? 2.284 -7.654 -6.798 1.00 93.94 100 MET A C 1
ATOM 844 O O . MET A 1 100 ? 2.077 -6.677 -6.062 1.00 93.94 100 MET A O 1
ATOM 848 N N . TYR A 1 101 ? 3.315 -7.690 -7.641 1.00 92.69 101 TYR A N 1
ATOM 849 C CA . TYR A 1 101 ? 4.373 -6.690 -7.710 1.00 92.69 101 TYR A CA 1
ATOM 850 C C . TYR A 1 101 ? 4.856 -6.464 -9.144 1.00 92.69 101 TYR A C 1
ATOM 852 O O . TYR A 1 101 ? 5.631 -7.245 -9.695 1.00 92.69 101 TYR A O 1
ATOM 860 N N . MET A 1 102 ? 4.539 -5.299 -9.712 1.00 92.12 102 MET A N 1
ATOM 861 C CA . MET A 1 102 ? 4.951 -4.974 -11.086 1.00 92.12 102 MET A CA 1
ATOM 862 C C . MET A 1 102 ? 6.469 -5.004 -11.317 1.00 92.12 102 MET A C 1
ATOM 864 O O . MET A 1 102 ? 6.930 -5.274 -12.421 1.00 92.12 102 MET A O 1
ATOM 868 N N . GLY A 1 103 ? 7.268 -4.693 -10.293 1.00 89.06 103 GLY A N 1
ATOM 869 C CA . GLY A 1 103 ? 8.730 -4.749 -10.380 1.00 89.06 103 GLY A CA 1
ATOM 870 C C . GLY A 1 103 ? 9.327 -6.149 -10.246 1.00 89.06 103 GLY A C 1
ATOM 871 O O . GLY A 1 103 ? 10.540 -6.281 -10.375 1.00 89.06 103 GLY A O 1
ATOM 872 N N . LEU A 1 104 ? 8.504 -7.164 -9.963 1.00 89.69 104 LEU A N 1
ATOM 873 C CA . LEU A 1 104 ? 8.904 -8.570 -9.859 1.00 89.69 104 LEU A CA 1
ATOM 874 C C . LEU A 1 104 ? 8.335 -9.433 -11.000 1.00 89.69 104 LEU A C 1
ATOM 876 O O . LEU A 1 104 ? 8.584 -10.633 -11.019 1.00 89.69 104 LEU A O 1
ATOM 880 N N . GLY A 1 105 ? 7.618 -8.826 -11.954 1.00 89.75 105 GLY A N 1
ATOM 881 C CA . GLY A 1 105 ? 7.100 -9.498 -13.150 1.00 89.75 105 GLY A CA 1
ATOM 882 C C . GLY A 1 105 ? 5.577 -9.507 -13.284 1.00 89.75 105 GLY A C 1
ATOM 883 O O . GLY A 1 105 ? 5.085 -9.890 -14.341 1.00 89.75 105 GLY A O 1
ATOM 884 N N . ASP A 1 106 ? 4.830 -9.060 -12.271 1.00 94.12 106 ASP A N 1
ATOM 885 C CA . ASP A 1 106 ? 3.365 -9.031 -12.342 1.00 94.12 106 ASP A CA 1
ATOM 886 C C . ASP A 1 106 ? 2.833 -7.859 -13.181 1.00 94.12 106 ASP A C 1
ATOM 888 O O . ASP A 1 106 ? 3.503 -6.850 -13.413 1.00 94.12 106 ASP A O 1
ATOM 892 N N . ASN A 1 107 ? 1.571 -7.955 -13.596 1.00 93.75 107 ASN A N 1
ATOM 893 C CA . ASN A 1 107 ? 0.923 -6.907 -14.391 1.00 93.75 107 ASN A CA 1
ATOM 894 C C . ASN A 1 107 ? 0.483 -5.692 -13.555 1.00 93.75 107 ASN A C 1
ATOM 896 O O . ASN A 1 107 ? 0.292 -4.606 -14.096 1.00 93.75 107 ASN A O 1
ATOM 900 N N . PHE A 1 108 ? 0.311 -5.862 -12.244 1.00 94.88 108 PHE A N 1
ATOM 901 C CA . PHE A 1 108 ? -0.155 -4.826 -11.320 1.00 94.88 108 PHE A CA 1
ATOM 902 C C . PHE A 1 108 ? 0.471 -5.015 -9.933 1.00 94.88 108 PHE A C 1
ATOM 904 O O . PHE A 1 108 ? 1.110 -6.030 -9.659 1.00 94.88 108 PHE A O 1
ATOM 911 N N . CYS A 1 109 ? 0.327 -4.016 -9.059 1.00 94.62 109 CYS A N 1
ATOM 912 C CA . CYS A 1 109 ? 0.600 -4.192 -7.631 1.00 94.62 109 CYS A CA 1
ATOM 913 C C . CYS A 1 109 ? -0.716 -4.245 -6.863 1.00 94.62 109 CYS A C 1
ATOM 915 O O . CYS A 1 109 ? -1.592 -3.425 -7.125 1.00 94.62 109 CYS A O 1
ATOM 917 N N . ASP A 1 110 ? -0.832 -5.130 -5.882 1.00 95.12 110 ASP A N 1
ATOM 918 C CA . ASP A 1 110 ? -1.980 -5.167 -4.977 1.00 95.12 110 ASP A CA 1
ATOM 919 C C . ASP A 1 110 ? -1.626 -4.605 -3.594 1.00 95.12 110 ASP A C 1
ATOM 921 O O . ASP A 1 110 ? -0.474 -4.629 -3.137 1.00 95.12 110 ASP A O 1
ATOM 925 N N . PHE A 1 111 ? -2.646 -4.064 -2.940 1.00 95.06 111 PHE A N 1
ATOM 926 C CA . PHE A 1 111 ? -2.635 -3.625 -1.555 1.00 95.06 111 PHE A CA 1
ATOM 927 C C . PHE A 1 111 ? -3.936 -4.087 -0.906 1.00 95.06 111 PHE A C 1
ATOM 929 O O . PHE A 1 111 ? -4.994 -3.515 -1.158 1.00 95.06 111 PHE A O 1
ATOM 936 N N . ASN A 1 112 ? -3.848 -5.129 -0.081 1.00 95.94 112 ASN A N 1
ATOM 937 C CA . ASN A 1 112 ? -4.989 -5.679 0.640 1.00 95.94 112 ASN A CA 1
ATOM 938 C C . ASN A 1 112 ? -4.853 -5.334 2.119 1.00 95.94 112 ASN A C 1
ATOM 940 O O . ASN A 1 112 ? -3.876 -5.735 2.754 1.00 95.94 112 ASN A O 1
ATOM 944 N N . PHE A 1 113 ? -5.819 -4.609 2.659 1.00 95.56 113 PHE A N 1
ATOM 945 C CA . PHE A 1 113 ? -5.842 -4.154 4.040 1.00 95.56 113 PHE A CA 1
ATOM 946 C C . PHE A 1 113 ? -6.958 -4.856 4.800 1.00 95.56 113 PHE A C 1
ATOM 948 O O . PHE A 1 113 ? -8.037 -5.072 4.250 1.00 95.56 113 PHE A O 1
ATOM 955 N N . TYR A 1 114 ? -6.686 -5.183 6.058 1.00 94.50 114 TYR A N 1
ATOM 956 C CA . TYR A 1 114 ? -7.595 -5.907 6.937 1.00 94.50 114 TYR A CA 1
ATOM 957 C C . TYR A 1 114 ? -7.506 -5.335 8.345 1.00 94.50 114 TYR A C 1
ATOM 959 O O . TYR A 1 114 ? -6.404 -5.031 8.804 1.00 94.50 114 TYR A O 1
ATOM 967 N N . LEU A 1 115 ? -8.638 -5.234 9.032 1.00 93.50 115 LEU A N 1
ATOM 968 C CA . LEU A 1 115 ? -8.674 -4.968 10.464 1.00 93.50 115 LEU A CA 1
ATOM 969 C C . LEU A 1 115 ? -8.600 -6.295 11.230 1.00 93.50 115 LEU A C 1
ATOM 971 O O . LEU A 1 115 ? -9.456 -7.168 11.066 1.00 93.50 115 LEU A O 1
ATOM 975 N N . ASP A 1 116 ? -7.574 -6.461 12.057 1.00 85.94 116 ASP A N 1
ATOM 976 C CA . ASP A 1 116 ? -7.408 -7.637 12.899 1.00 85.94 116 ASP A CA 1
ATOM 977 C C . ASP A 1 116 ? -8.282 -7.521 14.151 1.00 85.94 116 ASP A C 1
ATOM 979 O O . ASP A 1 116 ? -7.902 -6.942 15.170 1.00 85.94 116 ASP A O 1
ATOM 983 N N . LYS A 1 117 ? -9.481 -8.105 14.068 1.00 72.75 117 LYS A N 1
ATOM 984 C CA . LYS A 1 117 ? -10.458 -8.097 15.164 1.00 72.75 117 LYS A CA 1
ATOM 985 C C . LYS A 1 117 ? -9.984 -8.854 16.409 1.00 72.75 117 LYS A C 1
ATOM 987 O O . LYS A 1 117 ? -10.581 -8.680 17.466 1.00 72.75 117 LYS A O 1
ATOM 992 N N . SER A 1 118 ? -8.934 -9.677 16.314 1.00 69.06 118 SER A N 1
ATOM 993 C CA . SER A 1 118 ? -8.397 -10.414 17.467 1.00 69.06 118 SER A CA 1
ATOM 994 C C . SER A 1 118 ? -7.665 -9.521 18.476 1.00 69.06 118 SER A C 1
ATOM 996 O O . SER A 1 118 ? -7.488 -9.927 19.621 1.00 69.06 118 SER A O 1
ATOM 998 N N . LEU A 1 119 ? -7.297 -8.298 18.079 1.00 58.53 119 LEU A N 1
ATOM 999 C CA . LEU A 1 119 ? -6.673 -7.294 18.945 1.00 58.53 119 LEU A CA 1
ATOM 1000 C C . LEU A 1 119 ? -7.694 -6.372 19.635 1.00 58.53 119 LEU A C 1
ATOM 1002 O O . LEU A 1 119 ? -7.315 -5.598 20.507 1.00 58.53 119 LEU A O 1
ATOM 1006 N N . ILE A 1 120 ? -8.986 -6.488 19.303 1.00 60.12 120 ILE A N 1
ATOM 1007 C CA . ILE A 1 120 ? -10.087 -5.692 19.878 1.00 60.12 120 ILE A CA 1
ATOM 1008 C C . ILE A 1 120 ? -10.576 -6.326 21.202 1.00 60.12 120 ILE A C 1
ATOM 1010 O O . ILE A 1 120 ? -11.768 -6.381 21.498 1.00 60.12 120 ILE A O 1
ATOM 1014 N N . SER A 1 121 ? -9.665 -6.874 22.010 1.00 48.38 121 SER A N 1
ATOM 1015 C CA . SER A 1 121 ? -9.999 -7.441 23.319 1.00 48.38 121 SER A CA 1
ATOM 1016 C C . SER A 1 121 ? -9.780 -6.415 24.439 1.00 48.38 121 SER A C 1
ATOM 1018 O O . SER A 1 121 ? -8.643 -6.142 24.811 1.00 48.38 121 SER A O 1
ATOM 1020 N N . GLU A 1 122 ? -10.896 -5.943 25.005 1.00 53.44 122 GLU A N 1
ATOM 1021 C CA . GLU A 1 122 ? -11.059 -5.400 26.368 1.00 53.44 122 GLU A CA 1
ATOM 1022 C C . GLU A 1 122 ? -10.495 -4.003 26.719 1.00 53.44 122 GLU A C 1
ATOM 1024 O O . GLU A 1 122 ? -9.670 -3.884 27.617 1.00 53.44 122 GLU A O 1
ATOM 1029 N N . GLU A 1 123 ? -11.059 -2.919 26.170 1.00 50.03 123 GLU A N 1
ATOM 1030 C CA . GLU A 1 123 ? -11.068 -1.601 26.850 1.00 50.03 123 GLU A CA 1
ATOM 1031 C C . GLU A 1 123 ? -12.438 -0.898 26.735 1.00 50.03 123 GLU A C 1
ATOM 1033 O O . GLU A 1 123 ? -12.547 0.256 26.349 1.00 50.03 123 GLU A O 1
ATOM 1038 N N . GLU A 1 124 ? -13.517 -1.586 27.109 1.00 47.50 124 GLU A N 1
ATOM 1039 C CA . GLU A 1 124 ? -14.744 -0.926 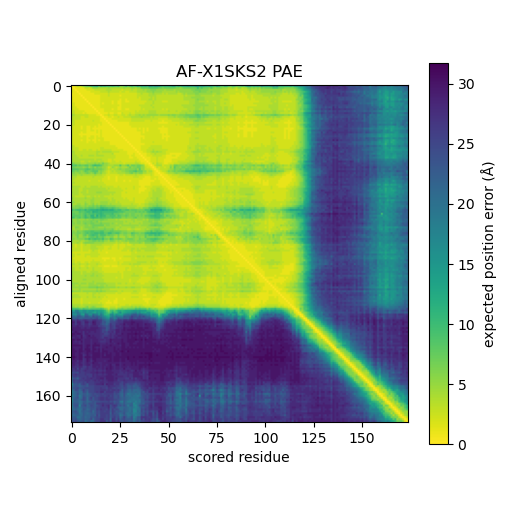27.583 1.00 47.50 124 GLU A CA 1
ATOM 1040 C C . GLU A 1 124 ? -15.175 -1.604 28.887 1.00 47.50 124 GLU A C 1
ATOM 1042 O O . GLU A 1 124 ? -16.043 -2.474 28.935 1.00 47.50 124 GLU A O 1
ATOM 1047 N N . LYS A 1 125 ? -14.510 -1.235 29.983 1.00 39.50 125 LYS A N 1
ATOM 1048 C CA . LYS A 1 125 ? -15.137 -1.282 31.304 1.00 39.50 125 LYS A CA 1
ATOM 1049 C C . LYS A 1 125 ? -15.296 0.157 31.749 1.00 39.50 125 LYS A C 1
ATOM 1051 O O . LYS A 1 125 ? -14.316 0.814 32.084 1.00 39.50 125 LYS A O 1
ATOM 1056 N N . ASP A 1 126 ? -16.542 0.617 31.708 1.00 48.12 126 ASP A N 1
ATOM 1057 C CA . ASP A 1 126 ? -17.017 1.816 32.382 1.00 48.12 126 ASP A CA 1
ATOM 1058 C C . ASP A 1 126 ? -16.540 1.807 33.842 1.00 48.12 126 ASP A C 1
ATOM 1060 O O . ASP A 1 126 ? -17.156 1.190 34.715 1.00 48.12 126 ASP A O 1
ATOM 1064 N N . GLU A 1 127 ? -15.432 2.489 34.135 1.00 45.34 127 GLU A N 1
ATOM 1065 C CA . GLU A 1 127 ? -15.163 2.905 35.503 1.00 45.34 127 GLU A CA 1
ATOM 1066 C C . GLU A 1 127 ? -15.945 4.196 35.785 1.00 45.34 127 GLU A C 1
ATOM 1068 O O . GLU A 1 127 ? -15.833 5.174 35.037 1.00 45.34 127 GLU A O 1
ATOM 1073 N N . PRO A 1 128 ? -16.734 4.249 36.873 1.00 47.25 128 PRO A N 1
ATOM 1074 C CA . PRO A 1 128 ? -17.472 5.447 37.231 1.00 47.25 128 PRO A CA 1
ATOM 1075 C C . PRO A 1 128 ? -16.501 6.598 37.515 1.00 47.25 128 PRO A C 1
ATOM 1077 O O . PRO A 1 128 ? -15.621 6.504 38.376 1.00 47.25 128 PRO A O 1
ATOM 1080 N N . ILE A 1 129 ? -16.703 7.708 36.801 1.00 47.47 129 ILE A N 1
ATOM 1081 C CA . ILE A 1 129 ? -15.970 8.968 36.950 1.00 47.47 129 ILE A CA 1
ATOM 1082 C C . ILE A 1 129 ? -15.977 9.380 38.428 1.00 47.47 129 ILE A C 1
ATOM 1084 O O . ILE A 1 129 ? -16.988 9.841 38.964 1.00 47.47 129 ILE A O 1
ATOM 1088 N N . LYS A 1 130 ? -14.830 9.251 39.102 1.00 50.38 130 LYS A N 1
ATOM 1089 C CA . LYS A 1 130 ? -14.626 9.870 40.417 1.00 50.38 130 LYS A CA 1
ATOM 1090 C C . LYS A 1 130 ? -14.587 11.392 40.230 1.00 50.38 130 LYS A C 1
ATOM 1092 O O . LYS A 1 130 ? -13.878 11.871 39.344 1.00 50.38 130 LYS A O 1
ATOM 1097 N N . PRO A 1 131 ? -15.304 12.180 41.050 1.00 40.62 131 PRO A N 1
ATOM 1098 C CA . PRO A 1 131 ? -15.323 13.627 40.899 1.00 40.62 131 PRO A CA 1
ATOM 1099 C C . PRO A 1 131 ? -13.924 14.220 41.121 1.00 40.62 131 PRO A C 1
ATOM 1101 O O . PRO A 1 131 ? -13.291 14.011 42.159 1.00 40.62 131 PRO A O 1
ATOM 1104 N N . LEU A 1 132 ? -13.457 14.981 40.127 1.00 40.78 132 LEU A N 1
ATOM 1105 C CA . LEU A 1 132 ? -12.218 15.754 40.165 1.00 40.78 132 LEU A CA 1
ATOM 1106 C C . LEU A 1 132 ? -12.236 16.729 41.352 1.00 40.78 132 LEU A C 1
ATOM 1108 O O . LEU A 1 132 ? -13.075 17.630 41.433 1.00 40.78 132 LEU A O 1
ATOM 1112 N N . ARG A 1 133 ? -11.269 16.576 42.264 1.00 43.88 133 ARG A N 1
AT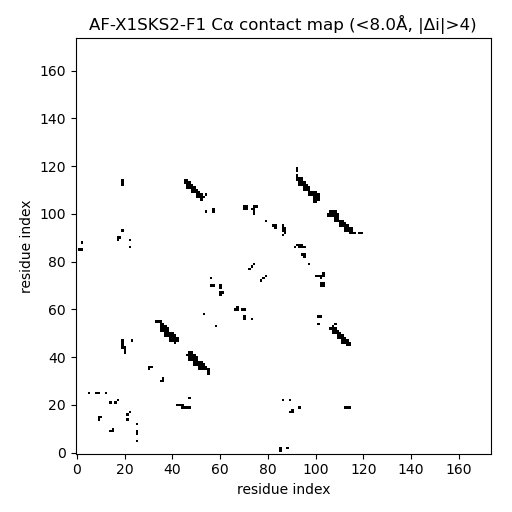OM 1113 C CA . ARG A 1 133 ? -10.946 17.595 43.270 1.00 43.88 133 ARG A CA 1
ATOM 1114 C C . ARG A 1 133 ? -10.524 18.880 42.553 1.00 43.88 133 ARG A C 1
ATOM 1116 O O . ARG A 1 133 ? -9.643 18.855 41.698 1.00 43.88 133 ARG A O 1
ATOM 1123 N N . ARG A 1 134 ? -11.141 20.008 42.924 1.00 41.81 134 ARG A N 1
ATOM 1124 C CA . ARG A 1 134 ? -10.727 21.351 42.492 1.00 41.81 134 ARG A CA 1
ATOM 1125 C C . ARG A 1 134 ? -9.273 21.594 42.903 1.00 41.81 134 ARG A C 1
ATOM 1127 O O . ARG A 1 134 ? -8.970 21.562 44.091 1.00 41.81 134 ARG A O 1
ATOM 1134 N N . ILE A 1 135 ? -8.412 21.879 41.931 1.00 41.28 135 ILE A N 1
ATOM 1135 C CA . ILE A 1 135 ? -7.070 22.417 42.171 1.00 41.28 135 ILE A CA 1
ATOM 1136 C C . ILE A 1 135 ? -7.216 23.935 42.358 1.00 41.28 135 ILE A C 1
ATOM 1138 O O . ILE A 1 135 ? -7.820 24.617 41.525 1.00 41.28 135 ILE A O 1
ATOM 1142 N N . SER A 1 136 ? -6.740 24.442 43.497 1.00 46.25 136 SER A N 1
ATOM 1143 C CA . SER A 1 136 ? -6.692 25.865 43.844 1.00 46.25 136 SER A CA 1
ATOM 1144 C C . SER A 1 136 ? -5.664 26.614 42.992 1.00 46.25 136 SER A C 1
ATOM 1146 O O . SER A 1 136 ? -4.723 26.035 42.457 1.00 46.25 136 SER A O 1
ATOM 1148 N N . LYS A 1 137 ? -5.875 27.923 42.833 1.00 41.66 137 LYS A N 1
ATOM 1149 C CA . LYS A 1 137 ? -5.080 28.820 41.986 1.00 41.66 137 LYS A CA 1
ATOM 1150 C C . LYS A 1 137 ? -3.757 29.235 42.644 1.00 41.66 137 LYS A C 1
ATOM 1152 O O . LYS A 1 137 ? -3.510 30.421 42.787 1.00 41.66 137 LYS A O 1
ATOM 1157 N N . GLU A 1 138 ? -2.865 28.311 42.944 1.00 49.09 138 GLU A N 1
ATOM 1158 C CA . GLU A 1 138 ? -1.463 28.651 43.195 1.00 49.09 138 GLU A CA 1
ATOM 1159 C C . GLU A 1 138 ? -0.603 27.498 42.692 1.00 49.09 138 GLU A C 1
ATOM 1161 O O . GLU A 1 138 ? -0.605 26.440 43.296 1.00 49.09 138 GLU A O 1
ATOM 1166 N N . ASP A 1 139 ? 0.011 27.686 41.520 1.00 34.97 139 ASP A N 1
ATOM 1167 C CA . ASP A 1 139 ? 1.346 27.179 41.158 1.00 34.97 139 ASP A CA 1
ATOM 1168 C C . ASP A 1 139 ? 1.632 27.537 39.691 1.00 34.97 139 ASP A C 1
ATOM 1170 O O . ASP A 1 139 ? 1.711 26.720 38.774 1.00 34.97 139 ASP A O 1
ATOM 1174 N N . LYS A 1 140 ? 1.769 28.845 39.451 1.00 40.78 140 LYS A N 1
ATOM 1175 C CA . LYS A 1 140 ? 2.601 29.335 38.351 1.00 40.78 140 LYS A CA 1
ATOM 1176 C C . LYS A 1 140 ? 4.034 29.246 38.851 1.00 40.78 140 LYS A C 1
ATOM 1178 O O . LYS A 1 140 ? 4.342 30.046 39.714 1.00 40.78 140 LYS A O 1
ATOM 1183 N N . PHE A 1 141 ? 4.895 28.399 38.288 1.00 35.44 141 PHE A N 1
ATOM 1184 C CA . PHE A 1 141 ? 6.303 28.755 38.063 1.00 35.44 141 PHE A CA 1
ATOM 1185 C C . PHE A 1 141 ? 7.029 27.775 37.118 1.00 35.44 141 PHE A C 1
ATOM 1187 O O . PHE A 1 141 ? 6.987 26.566 37.276 1.00 35.44 141 PHE A O 1
ATOM 1194 N N . HIS A 1 142 ? 7.677 28.387 36.120 1.00 33.22 142 HIS A N 1
ATOM 1195 C CA . HIS A 1 142 ? 8.859 27.996 35.342 1.00 33.22 142 HIS A CA 1
ATOM 1196 C C . HIS A 1 142 ? 9.153 26.523 34.998 1.00 33.22 142 HIS A C 1
ATOM 1198 O O . HIS A 1 142 ? 9.542 25.732 35.842 1.00 33.22 142 HIS A O 1
ATOM 1204 N N . THR A 1 143 ? 9.297 26.259 33.693 1.00 35.09 143 THR A N 1
ATOM 1205 C CA . THR A 1 143 ? 10.623 25.982 33.094 1.00 35.09 143 THR A CA 1
ATOM 1206 C C . THR A 1 143 ? 10.585 26.128 31.567 1.00 35.09 143 THR A C 1
ATOM 1208 O O . THR A 1 143 ? 9.753 25.559 30.869 1.00 35.09 143 THR A O 1
ATOM 1211 N N . LYS A 1 144 ? 11.492 26.966 31.050 1.00 35.50 144 LYS A N 1
ATOM 1212 C CA . LYS A 1 144 ? 11.925 26.995 29.649 1.00 35.50 144 LYS A CA 1
ATOM 1213 C C . LYS A 1 144 ? 13.077 26.003 29.535 1.00 35.50 144 LYS A C 1
ATOM 1215 O O . LYS A 1 144 ? 14.067 26.216 30.222 1.00 35.50 144 LYS A O 1
ATOM 1220 N N . GLU A 1 145 ? 13.031 25.066 28.595 1.00 30.42 145 GLU A N 1
ATOM 1221 C CA . GLU A 1 145 ? 14.251 24.431 28.091 1.00 30.42 145 GLU A CA 1
ATOM 1222 C C . GLU A 1 145 ? 14.241 24.363 26.561 1.00 30.42 145 GLU A C 1
ATOM 1224 O O . GLU A 1 145 ? 13.365 23.788 25.918 1.00 30.42 145 GLU A O 1
ATOM 1229 N N . ARG A 1 146 ? 15.235 25.046 25.983 1.00 30.47 146 ARG A N 1
ATOM 1230 C CA . ARG A 1 146 ? 15.638 24.974 24.580 1.00 30.47 146 ARG A CA 1
ATOM 1231 C C . ARG A 1 146 ? 16.406 23.670 24.385 1.00 30.47 146 ARG A C 1
ATOM 1233 O O . ARG A 1 146 ? 17.450 23.509 25.008 1.00 30.47 146 ARG A O 1
ATOM 1240 N N . ILE A 1 147 ? 15.995 22.830 23.437 1.00 29.84 147 ILE A N 1
ATOM 1241 C CA . ILE A 1 147 ? 16.883 21.800 22.885 1.00 29.84 147 ILE A CA 1
ATOM 1242 C C . ILE A 1 147 ? 17.360 22.242 21.501 1.00 29.84 147 ILE A C 1
ATOM 1244 O O . ILE A 1 147 ? 16.589 22.542 20.592 1.00 29.84 147 ILE A O 1
ATOM 1248 N N . SER A 1 148 ? 18.683 22.342 21.430 1.00 25.44 148 SER A N 1
ATOM 1249 C CA . SER A 1 148 ? 19.533 22.765 20.325 1.00 25.44 148 SER A CA 1
ATOM 1250 C C . SER A 1 148 ? 19.492 21.775 19.158 1.00 25.44 148 SER A C 1
ATOM 1252 O O . SER A 1 148 ? 19.671 20.574 19.346 1.00 25.44 148 SER A O 1
ATOM 1254 N N . ILE A 1 149 ? 19.300 22.283 17.938 1.00 30.53 149 ILE A N 1
ATOM 1255 C CA . ILE A 1 149 ? 19.452 21.515 16.699 1.00 30.53 149 ILE A CA 1
ATOM 1256 C C . ILE A 1 149 ? 20.950 21.467 16.372 1.00 30.53 149 ILE A C 1
ATOM 1258 O O . ILE A 1 149 ? 21.513 22.451 15.895 1.00 30.53 149 ILE A O 1
ATOM 1262 N N . LYS A 1 150 ? 21.600 20.320 16.598 1.00 29.25 150 LYS A N 1
ATOM 1263 C CA . LYS A 1 150 ? 22.925 20.015 16.039 1.00 29.25 150 LYS A CA 1
ATOM 1264 C C . LYS A 1 150 ? 22.831 18.857 15.044 1.00 29.25 150 LYS A C 1
ATOM 1266 O O . LYS A 1 150 ? 22.493 17.738 15.402 1.00 29.25 150 LYS A O 1
ATOM 1271 N N . SER A 1 151 ? 23.108 19.211 13.788 1.00 32.22 151 SER A N 1
ATOM 1272 C CA . SER A 1 151 ? 23.757 18.441 12.715 1.00 32.22 151 SER A CA 1
ATOM 1273 C C . SER A 1 151 ? 23.617 16.911 12.698 1.00 32.22 151 SER A C 1
ATOM 1275 O O . SER A 1 151 ? 24.245 16.217 13.491 1.00 32.22 151 SER A O 1
ATOM 1277 N N . PHE A 1 152 ? 22.969 16.390 11.651 1.00 29.80 152 PHE A N 1
ATOM 1278 C CA . PHE A 1 152 ? 23.203 15.027 11.164 1.00 29.80 152 PHE A CA 1
ATOM 1279 C C . PHE A 1 152 ? 23.500 15.088 9.657 1.00 29.80 152 PHE A C 1
ATOM 1281 O O . PHE A 1 152 ? 22.598 15.170 8.822 1.00 29.80 152 PHE A O 1
ATOM 1288 N N . ARG A 1 153 ? 24.794 15.146 9.317 1.00 30.98 153 ARG A N 1
ATOM 1289 C CA . ARG A 1 153 ? 25.317 14.867 7.975 1.00 30.98 153 ARG A CA 1
ATOM 1290 C C . ARG A 1 153 ? 25.849 13.441 8.000 1.00 30.98 153 ARG A C 1
ATOM 1292 O O . ARG A 1 153 ? 26.701 13.155 8.825 1.00 30.98 153 ARG A O 1
ATOM 1299 N N . GLU A 1 154 ? 25.320 12.628 7.089 1.00 30.05 154 GLU A N 1
ATOM 1300 C CA . GLU A 1 154 ? 25.966 11.571 6.289 1.00 30.05 154 GLU A CA 1
ATOM 1301 C C . GLU A 1 154 ? 24.963 10.441 6.037 1.00 30.05 154 GLU A C 1
ATOM 1303 O O . GLU A 1 154 ? 24.656 9.631 6.903 1.00 30.05 154 GLU A O 1
ATOM 1308 N N . PHE A 1 155 ? 24.406 10.425 4.823 1.00 34.56 155 PHE A N 1
ATOM 1309 C CA . PHE A 1 155 ? 23.639 9.300 4.295 1.00 34.56 155 PHE A CA 1
ATOM 1310 C C . PHE A 1 155 ? 24.315 8.793 3.011 1.00 34.56 155 PHE A C 1
ATOM 1312 O O . PHE A 1 155 ? 24.853 9.607 2.247 1.00 34.56 155 PHE A O 1
ATOM 1319 N N . PRO A 1 156 ? 24.272 7.471 2.756 1.00 32.44 156 PRO A N 1
ATOM 1320 C CA . PRO A 1 156 ? 24.892 6.829 1.603 1.00 32.44 156 PRO A CA 1
ATOM 1321 C C . PRO A 1 156 ? 24.347 7.351 0.266 1.00 32.44 156 PRO A C 1
ATOM 1323 O O . PRO A 1 156 ? 23.188 7.754 0.133 1.00 32.44 156 PRO A O 1
ATOM 1326 N N . SER A 1 157 ? 25.213 7.331 -0.747 1.00 34.25 157 SER A N 1
ATOM 1327 C CA . SER A 1 157 ? 25.038 7.907 -2.089 1.00 34.25 157 SER A CA 1
ATOM 1328 C C . SER A 1 157 ? 23.799 7.428 -2.861 1.00 34.25 157 SER A C 1
ATOM 1330 O O . SER A 1 157 ? 23.351 8.127 -3.770 1.00 34.25 157 SER A O 1
ATOM 1332 N N . SER A 1 158 ? 23.178 6.313 -2.470 1.00 34.34 158 SER A N 1
ATOM 1333 C CA . SER A 1 158 ? 21.931 5.803 -3.055 1.00 34.34 158 SER A CA 1
ATOM 1334 C C . SER A 1 158 ? 20.685 6.627 -2.693 1.00 34.34 158 SER A C 1
ATOM 1336 O O . SER A 1 158 ? 19.695 6.584 -3.420 1.00 34.34 158 SER A O 1
ATOM 1338 N N . PHE A 1 159 ? 20.729 7.441 -1.630 1.00 37.72 159 PHE A N 1
ATOM 1339 C CA . PHE A 1 159 ? 19.597 8.276 -1.198 1.00 37.72 159 PHE A CA 1
ATOM 1340 C C . PHE A 1 159 ? 19.546 9.670 -1.840 1.00 37.72 159 PHE A C 1
ATOM 1342 O O . PHE A 1 159 ? 18.510 10.336 -1.777 1.00 37.72 159 PHE A O 1
ATOM 1349 N N . LYS A 1 160 ? 20.626 10.126 -2.491 1.00 31.98 160 LYS A N 1
ATOM 1350 C CA . LYS A 1 160 ? 20.681 11.475 -3.089 1.00 31.98 160 LYS A CA 1
ATOM 1351 C C . LYS A 1 160 ? 19.743 11.646 -4.290 1.00 31.98 160 LYS A C 1
ATOM 1353 O O . LYS A 1 160 ? 19.273 12.752 -4.535 1.00 31.98 160 LYS A O 1
ATOM 1358 N N . TYR A 1 161 ? 19.400 10.568 -4.993 1.00 40.91 161 TYR A N 1
ATOM 1359 C CA . TYR A 1 161 ? 18.601 10.645 -6.222 1.00 40.91 161 TYR A CA 1
ATOM 1360 C C . TYR A 1 161 ? 17.083 10.679 -6.000 1.00 40.91 161 TYR A C 1
ATOM 1362 O O . TYR A 1 161 ? 16.347 11.068 -6.901 1.00 40.91 161 TYR A O 1
ATOM 1370 N N . PHE A 1 162 ? 16.597 10.362 -4.795 1.00 40.72 162 PHE A N 1
ATOM 1371 C CA . PHE A 1 162 ? 15.172 10.511 -4.460 1.00 40.72 162 PHE A CA 1
ATOM 1372 C C . PHE A 1 162 ? 14.750 11.976 -4.242 1.00 40.72 162 PHE A C 1
ATOM 1374 O O . PHE A 1 162 ? 13.558 12.272 -4.171 1.00 40.72 162 PHE A O 1
ATOM 1381 N N . PHE A 1 163 ? 15.709 12.902 -4.134 1.00 37.59 163 PHE A N 1
ATOM 1382 C CA . PHE A 1 163 ? 15.438 14.313 -3.853 1.00 37.59 163 PHE A CA 1
ATOM 1383 C C . PHE A 1 163 ? 15.300 15.195 -5.099 1.00 37.59 163 PHE A C 1
ATOM 1385 O O . PHE A 1 163 ? 14.643 16.231 -5.023 1.00 37.59 163 PHE A O 1
ATOM 1392 N N . THR A 1 164 ? 15.834 14.799 -6.255 1.00 36.41 164 THR A N 1
ATOM 1393 C CA . THR A 1 164 ? 15.808 15.652 -7.456 1.00 36.41 164 THR A CA 1
ATOM 1394 C C . THR A 1 164 ? 14.440 15.730 -8.135 1.00 36.41 164 THR A C 1
ATOM 1396 O O . THR A 1 164 ? 14.116 16.770 -8.692 1.00 36.41 164 THR A O 1
ATOM 1399 N N . LEU A 1 165 ? 13.574 14.720 -8.001 1.00 38.88 165 LEU A N 1
ATOM 1400 C CA . LEU A 1 165 ? 12.167 14.812 -8.443 1.00 38.88 165 LEU A CA 1
ATOM 1401 C C . LEU A 1 165 ? 11.251 15.506 -7.419 1.00 38.88 165 LEU A C 1
ATOM 1403 O O . LEU A 1 165 ? 10.132 15.896 -7.740 1.00 38.88 165 LEU A O 1
ATOM 1407 N N . ARG A 1 166 ? 11.727 15.694 -6.183 1.00 41.09 166 ARG A N 1
ATOM 1408 C CA . ARG A 1 166 ? 10.925 16.196 -5.060 1.00 41.09 166 ARG A CA 1
ATOM 1409 C C . ARG A 1 166 ? 10.896 17.724 -4.946 1.00 41.09 166 ARG A C 1
ATOM 1411 O O . ARG A 1 166 ? 9.985 18.259 -4.322 1.00 41.09 166 ARG A O 1
ATOM 1418 N N . ASN A 1 167 ? 11.838 18.427 -5.574 1.00 30.45 167 ASN A N 1
ATOM 1419 C CA . ASN A 1 167 ? 11.869 19.894 -5.565 1.00 30.45 167 ASN A CA 1
ATOM 1420 C C . ASN A 1 167 ? 10.976 20.547 -6.630 1.00 30.45 167 ASN A C 1
ATOM 1422 O O . ASN A 1 167 ? 10.808 21.758 -6.595 1.00 30.45 167 ASN A O 1
ATOM 1426 N N . MET A 1 168 ? 10.370 19.784 -7.544 1.00 32.59 168 MET A N 1
ATOM 1427 C CA . MET A 1 168 ? 9.572 20.374 -8.627 1.00 32.59 168 MET A CA 1
ATOM 1428 C C . MET A 1 168 ? 8.065 20.447 -8.322 1.00 32.59 168 MET A C 1
ATOM 1430 O O . MET A 1 168 ? 7.369 21.274 -8.899 1.00 32.59 168 MET A O 1
ATOM 1434 N N . ILE A 1 169 ? 7.556 19.636 -7.385 1.00 40.44 169 ILE A N 1
ATOM 1435 C CA . ILE A 1 169 ? 6.111 19.567 -7.076 1.00 40.44 169 ILE A CA 1
ATOM 1436 C C . ILE A 1 169 ? 5.738 20.385 -5.824 1.00 40.44 169 ILE A C 1
ATOM 1438 O O . ILE A 1 169 ? 4.604 20.825 -5.688 1.00 40.44 169 ILE A O 1
ATOM 1442 N N . LEU A 1 170 ? 6.690 20.670 -4.927 1.00 33.19 170 LEU A N 1
ATOM 1443 C CA . LEU A 1 170 ? 6.425 21.424 -3.690 1.00 33.19 170 LEU A CA 1
ATOM 1444 C C . LEU A 1 170 ? 6.589 22.952 -3.811 1.00 33.19 170 LEU A C 1
ATOM 1446 O O . LEU A 1 170 ? 6.285 23.649 -2.851 1.00 33.19 170 LEU A O 1
ATOM 1450 N N . TYR A 1 171 ? 7.032 23.476 -4.960 1.00 32.53 171 TYR A N 1
ATOM 1451 C CA . TYR A 1 171 ? 7.239 24.920 -5.171 1.00 32.53 171 TYR A CA 1
ATOM 1452 C C . TYR A 1 171 ? 6.132 25.629 -5.977 1.00 32.53 171 TYR A C 1
ATOM 1454 O O . TYR A 1 171 ? 6.258 26.820 -6.220 1.00 32.53 171 TYR A O 1
ATOM 1462 N N . ASN A 1 172 ? 5.038 24.948 -6.343 1.00 29.89 172 ASN A N 1
ATOM 1463 C CA . ASN A 1 172 ? 3.902 25.549 -7.073 1.00 29.89 172 ASN A CA 1
ATOM 1464 C C . ASN A 1 172 ? 2.592 25.603 -6.257 1.00 29.89 172 ASN A C 1
ATOM 1466 O O . ASN A 1 172 ? 1.504 25.618 -6.821 1.00 29.89 172 ASN A O 1
ATOM 1470 N N . LEU A 1 173 ? 2.684 25.618 -4.923 1.00 35.75 173 LEU A N 1
ATOM 1471 C CA . LEU A 1 173 ? 1.544 25.851 -4.022 1.00 35.75 173 LEU A CA 1
ATOM 1472 C C . LEU A 1 173 ? 1.825 27.015 -3.053 1.00 35.75 173 LEU A C 1
ATOM 1474 O O . LEU A 1 173 ? 1.611 26.889 -1.848 1.00 35.75 173 LEU A O 1
ATOM 1478 N N . CYS A 1 174 ? 2.319 28.127 -3.601 1.00 34.66 174 CYS A N 1
ATOM 1479 C CA . CYS A 1 174 ? 2.225 29.470 -3.026 1.00 34.66 174 CYS A CA 1
ATOM 1480 C C . CYS A 1 174 ? 1.752 30.423 -4.122 1.00 34.66 174 CYS A C 1
ATOM 1482 O O . CYS A 1 174 ? 2.324 30.334 -5.232 1.00 34.66 174 CYS A O 1
#

Secondary structure (DSSP, 8-state):
-HHHHHHHHHHHTT----SHHHHHHHHHHHHHHTT-EEEEEEE-SSEEEEEEEE-HHHHHHHT-GGGTTHHHHIIIIIIHHHHHHHHHHH-TTEEEE----GGGT-SSEEEEEEE-GGG--S-------PPPPPPPS------------------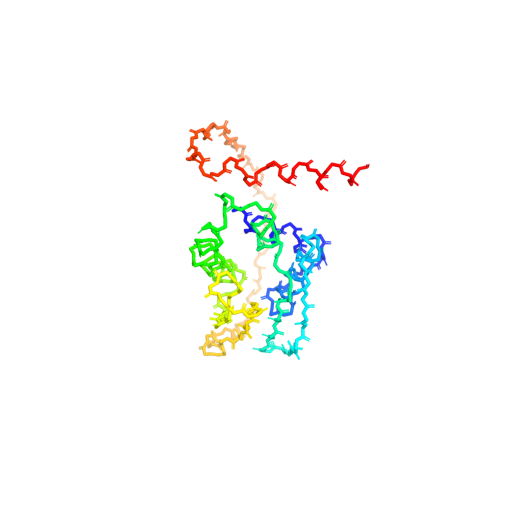-GGGGGGSTTTTTTTTS--

pLDDT: mean 74.03, std 25.16, range [25.44, 97.19]

Radius of gyration: 21.69 Å; Cα contacts (8 Å, |Δi|>4): 170; chains: 1; bounding box: 43×40×63 Å

Sequence (174 aa):
MLKIIIRRLKKYLKIETNNLNDLIEILTFRWSLEGWDYELKQNECDKAEIIIKKCPYKAAMDRNPERQDKIFLICKDMCIPFYKSIITDFNTEITIKRTMYMGLGDNFCDFNFYLDKSLISEEEKDEPIKPLRRISKEDKFHTKERISIKSFREFPSSFKYFFTLRNMILYNLC

Foldseek 3Di:
DVLVVLVVLCVVVVPDDLFPVSVVVSVVVVCVLVVWDKDWPDDDRFKTKMKTQDDPVCVVLVVPVVCLVCLLVCQPVPPVVPVQVNSCVSPVQKGWDWDAGVSVPGNITMTMIGGNCVVVPDDDDDDDDDDDDDDDPDDDDDDDDDDDDDDDDDDDPVPPVVCPVVVPSVPPPD